Protein AF-A0A9D1KAU8-F1 (afdb_monomer_lite)

Organism: NCBI:txid2840887

Foldseek 3Di:
DALVVVLVVQLVVCVVPVDRPDALQLSLLSVLLSPLVVADPPDLDLVVSCVVCVVVSLVSSVVSCVSSVHDDDPDPVSCCVRHVNSSVLSSCCVPVVVVDGSVRSSCVVPNPVVPPPPPDDDD

Sequence (123 aa):
MSLSELYSEKVNQYRKTGKLQVEPSQALTMLLLDKKDDFFPTDVNIEHFYHDYKEEINADALKVEEDFDLESLKDFDKFWKTYGRAIEVLFDGITQMSLMSGEDVYQYCYGDNNKVKKIGGIK

Secondary structure (DSSP, 8-state):
--HHHHHHHHHHHHHHHS---S-HHHHHHHHHHHTGGG---SSS-HHHHHHHTHHHHHHHHHHHHHHTTPPP--SHHHHHHHHHHHHHHHHHHHHTSTTS-HHHHHHHHHSGGGS--------

Structure (mmCIF, N/CA/C/O backbone):
data_AF-A0A9D1KAU8-F1
#
_entry.id   AF-A0A9D1KAU8-F1
#
loop_
_atom_site.group_PDB
_atom_site.id
_atom_site.type_symbol
_atom_site.label_atom_id
_atom_site.label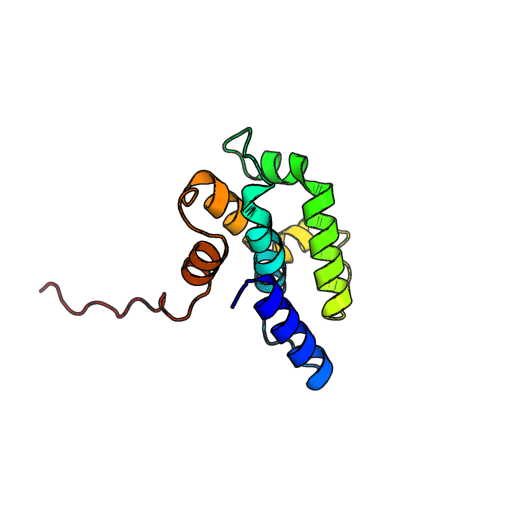_alt_id
_atom_site.label_comp_id
_atom_site.label_asym_id
_atom_site.label_entity_id
_atom_site.label_seq_id
_atom_site.pdbx_PDB_ins_code
_atom_site.Cartn_x
_atom_site.Cartn_y
_atom_site.Cartn_z
_atom_site.occupancy
_atom_site.B_iso_or_equiv
_atom_site.auth_seq_id
_atom_site.auth_comp_id
_atom_site.auth_asym_id
_atom_site.auth_atom_id
_atom_site.pdbx_PDB_model_num
ATOM 1 N N . MET A 1 1 ? -1.157 -17.896 0.750 1.00 86.75 1 MET A N 1
ATOM 2 C CA . MET A 1 1 ? -2.119 -16.795 0.904 1.00 86.75 1 MET A CA 1
ATOM 3 C C . MET A 1 1 ? -1.530 -15.640 0.136 1.00 86.75 1 MET A C 1
ATOM 5 O O . MET A 1 1 ? -0.353 -15.367 0.345 1.00 86.75 1 MET A O 1
ATOM 9 N N . SER A 1 2 ? -2.298 -15.070 -0.779 1.00 95.50 2 SER A N 1
ATOM 10 C CA . SER A 1 2 ? -1.900 -13.875 -1.527 1.00 95.50 2 SER A CA 1
ATOM 11 C C . SER A 1 2 ? -1.870 -12.644 -0.623 1.00 95.50 2 SER A C 1
ATOM 13 O O . SER A 1 2 ? -2.415 -12.652 0.490 1.00 95.50 2 SER A O 1
ATOM 15 N N . LEU A 1 3 ? -1.246 -11.567 -1.094 1.00 97.25 3 LEU A N 1
ATOM 16 C CA . LEU A 1 3 ? -1.243 -10.303 -0.363 1.00 97.25 3 LEU A CA 1
ATOM 17 C C . LEU A 1 3 ? -2.631 -9.659 -0.308 1.00 97.25 3 LEU A C 1
ATOM 19 O O . LEU A 1 3 ? -3.011 -9.152 0.748 1.00 97.25 3 LEU A O 1
ATOM 23 N N . SER A 1 4 ? -3.426 -9.753 -1.373 1.00 96.06 4 SER A N 1
ATOM 24 C CA . SER A 1 4 ? -4.829 -9.313 -1.366 1.00 96.06 4 SER A CA 1
ATOM 25 C C . SER A 1 4 ? -5.704 -10.075 -0.355 1.00 96.06 4 SER A C 1
ATOM 27 O O . SER A 1 4 ? -6.525 -9.466 0.344 1.00 96.06 4 SER A O 1
ATOM 29 N N . GLU A 1 5 ? -5.508 -11.390 -0.202 1.00 97.62 5 GLU A N 1
ATOM 30 C CA . GLU A 1 5 ? -6.169 -12.188 0.844 1.00 97.62 5 GLU A CA 1
ATOM 31 C C . GLU A 1 5 ? -5.729 -11.755 2.248 1.00 97.62 5 GLU A C 1
ATOM 33 O O . GLU A 1 5 ? -6.577 -11.572 3.127 1.00 97.62 5 GLU A O 1
ATOM 38 N N . LEU A 1 6 ? -4.425 -11.544 2.456 1.00 96.88 6 LEU A N 1
ATOM 39 C CA . LEU A 1 6 ? -3.881 -11.099 3.739 1.00 96.88 6 LEU A CA 1
ATOM 40 C C . LEU A 1 6 ? -4.409 -9.710 4.120 1.00 96.88 6 LEU A C 1
ATOM 42 O O . LEU A 1 6 ? -4.837 -9.504 5.256 1.00 96.88 6 LEU A O 1
ATOM 46 N N . TYR A 1 7 ? -4.439 -8.773 3.172 1.00 98.06 7 TYR A N 1
ATOM 47 C CA . TYR A 1 7 ? -5.014 -7.444 3.364 1.00 98.06 7 TYR A CA 1
ATOM 48 C C . TYR A 1 7 ? -6.482 -7.537 3.785 1.00 98.06 7 TYR A C 1
ATOM 50 O O . TYR A 1 7 ? -6.888 -6.976 4.806 1.00 98.06 7 TYR A O 1
ATOM 58 N N . SER A 1 8 ? -7.269 -8.326 3.048 1.00 97.94 8 SER A N 1
ATOM 59 C CA . SER A 1 8 ? -8.684 -8.561 3.347 1.00 97.94 8 SER A CA 1
ATOM 60 C C . SER A 1 8 ? -8.880 -9.167 4.739 1.00 97.94 8 SER A C 1
ATOM 62 O O . SER A 1 8 ? -9.817 -8.807 5.457 1.00 97.94 8 SER A O 1
ATOM 64 N N . GLU A 1 9 ? -7.989 -10.064 5.167 1.00 97.56 9 GLU A N 1
ATOM 65 C CA . GLU A 1 9 ? -7.989 -10.603 6.525 1.00 97.56 9 GLU A CA 1
ATOM 66 C C . GLU A 1 9 ? -7.764 -9.501 7.570 1.00 97.56 9 GLU A C 1
ATOM 68 O O . GLU A 1 9 ? -8.521 -9.423 8.542 1.00 97.56 9 GLU A O 1
ATOM 73 N N . LYS A 1 10 ? -6.782 -8.613 7.367 1.00 97.38 10 LYS A N 1
ATOM 74 C CA . LYS A 1 10 ? -6.490 -7.502 8.291 1.00 97.38 10 LYS A CA 1
ATOM 75 C C . LYS A 1 10 ? -7.642 -6.512 8.401 1.00 97.38 10 LYS A C 1
ATOM 77 O O . LYS A 1 10 ? -8.014 -6.154 9.520 1.00 97.38 10 LYS A O 1
ATOM 82 N N . VAL A 1 11 ? -8.263 -6.143 7.284 1.00 97.88 11 VAL A N 1
ATOM 83 C CA . VAL A 1 11 ? -9.464 -5.291 7.279 1.00 97.88 11 VAL A CA 1
ATOM 84 C C . VAL A 1 11 ? -10.601 -5.963 8.052 1.00 97.88 11 VAL A C 1
ATOM 86 O O . VAL A 1 11 ? -11.236 -5.348 8.908 1.00 97.88 11 VAL A O 1
ATOM 89 N N . ASN A 1 12 ? -10.835 -7.259 7.832 1.00 97.56 12 ASN A N 1
ATOM 90 C CA . ASN A 1 12 ? -11.864 -8.005 8.560 1.00 97.56 12 ASN A CA 1
ATOM 91 C C . ASN A 1 12 ? -11.578 -8.100 10.067 1.00 97.56 12 ASN A C 1
ATOM 93 O O . ASN A 1 12 ? -12.508 -8.029 10.874 1.00 97.56 12 ASN A O 1
ATOM 97 N N . GLN A 1 13 ? -10.315 -8.258 10.469 1.00 97.06 13 GLN A N 1
ATOM 98 C CA . GLN A 1 13 ? -9.909 -8.231 11.877 1.00 97.06 13 GLN A CA 1
ATOM 99 C C . GLN A 1 13 ? -10.149 -6.852 12.501 1.00 97.06 13 GLN A C 1
ATOM 101 O O . GLN A 1 13 ? -10.699 -6.775 13.604 1.00 97.06 13 GLN A O 1
ATOM 106 N N . TYR A 1 14 ? -9.809 -5.774 11.791 1.00 97.69 14 TYR A N 1
ATOM 107 C CA . TYR A 1 14 ? -10.085 -4.408 12.227 1.00 97.69 14 TYR A CA 1
ATOM 108 C C . TYR A 1 14 ? -11.587 -4.176 12.413 1.00 97.69 14 TYR A C 1
ATOM 110 O O . TYR A 1 14 ? -12.018 -3.866 13.519 1.00 97.69 14 TYR A O 1
ATOM 118 N N . ARG A 1 15 ? -12.411 -4.464 11.398 1.00 96.56 15 ARG A N 1
ATOM 119 C CA . ARG A 1 15 ? -13.878 -4.302 11.456 1.00 96.56 15 ARG A CA 1
ATOM 120 C C . ARG A 1 15 ? -14.534 -5.082 12.601 1.00 96.56 15 ARG A C 1
ATOM 122 O O . ARG A 1 15 ? -15.540 -4.644 13.147 1.00 96.56 15 ARG A O 1
ATOM 129 N N . LYS A 1 16 ? -13.973 -6.236 12.982 1.00 97.06 16 LYS A N 1
ATOM 130 C CA . LYS A 1 16 ? -14.466 -7.049 14.108 1.00 97.06 16 LYS A CA 1
ATOM 131 C C . LYS A 1 16 ? -14.041 -6.525 15.477 1.00 97.06 16 LYS A C 1
ATOM 133 O O . LYS A 1 16 ? -14.764 -6.729 16.447 1.00 97.06 16 LYS A O 1
ATOM 138 N N . THR A 1 17 ? -12.849 -5.942 15.584 1.00 96.44 17 THR A N 1
ATOM 139 C CA . THR A 1 17 ? -12.216 -5.653 16.884 1.00 96.44 17 THR A CA 1
ATOM 140 C C . THR A 1 17 ? -12.084 -4.167 17.199 1.00 96.44 17 THR A C 1
ATOM 142 O O . THR A 1 17 ? -11.843 -3.824 18.354 1.00 96.44 17 THR A O 1
ATOM 145 N N . GLY A 1 18 ? -12.198 -3.299 16.192 1.00 93.69 18 GLY A N 1
ATOM 146 C CA . GLY A 1 18 ? -11.867 -1.875 16.262 1.00 93.69 18 GLY A CA 1
ATOM 147 C C . GLY A 1 18 ? -10.386 -1.597 16.532 1.00 93.69 18 GLY A C 1
ATOM 148 O O . GLY A 1 18 ? -10.029 -0.473 16.869 1.00 93.69 18 GLY A O 1
ATOM 149 N N . LYS A 1 19 ? -9.515 -2.614 16.464 1.00 93.69 19 LYS A N 1
ATOM 150 C CA . LYS A 1 19 ? -8.092 -2.493 16.794 1.00 93.69 19 LYS A CA 1
ATOM 151 C C . LYS A 1 19 ? -7.246 -2.669 15.550 1.00 93.69 19 LYS A C 1
ATOM 153 O O . LYS A 1 19 ? -7.321 -3.703 14.886 1.00 93.69 19 LYS A O 1
ATOM 158 N N . LEU A 1 20 ? -6.412 -1.674 15.277 1.00 91.06 20 LEU A N 1
ATOM 159 C CA . LEU A 1 20 ? -5.432 -1.732 14.208 1.00 91.06 20 LEU A CA 1
ATOM 160 C C . LEU A 1 20 ? -4.322 -2.724 14.602 1.00 91.06 20 LEU A C 1
ATOM 162 O O . LEU A 1 20 ? -3.613 -2.511 15.583 1.00 91.06 20 LEU A O 1
ATOM 166 N N . GLN A 1 21 ? -4.230 -3.847 13.885 1.00 92.00 21 GLN A N 1
ATOM 167 C CA . GLN A 1 21 ? -3.231 -4.909 14.122 1.00 92.00 21 GLN A CA 1
ATOM 168 C C . GLN A 1 21 ? -2.120 -4.942 13.062 1.00 92.00 21 GLN A C 1
ATOM 170 O O . GLN A 1 21 ? -1.324 -5.880 13.021 1.00 92.00 21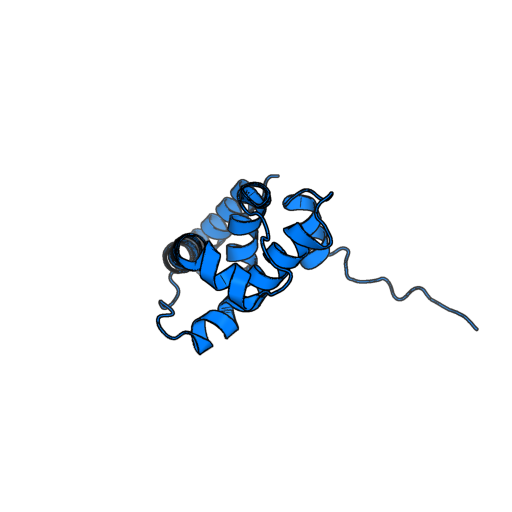 GLN A O 1
ATOM 175 N N . VAL A 1 22 ? -2.107 -3.961 12.166 1.00 94.06 22 VAL A N 1
ATOM 176 C CA . VAL A 1 22 ? -1.142 -3.818 11.078 1.00 94.06 22 VAL A CA 1
ATOM 177 C C . VAL A 1 22 ? -0.865 -2.332 10.900 1.00 94.06 22 VAL A C 1
ATOM 179 O O . VAL A 1 22 ? -1.791 -1.529 10.965 1.00 94.06 22 VAL A O 1
ATOM 182 N N . GLU A 1 23 ? 0.393 -1.956 10.700 1.00 95.75 23 GLU A N 1
ATOM 183 C CA . GLU A 1 23 ? 0.720 -0.552 10.442 1.00 95.75 23 GLU A CA 1
ATOM 184 C C . GLU A 1 23 ? 0.134 -0.107 9.088 1.00 95.75 23 GLU A C 1
ATOM 186 O O . GLU A 1 23 ? 0.129 -0.907 8.145 1.00 95.75 23 GLU A O 1
ATOM 191 N N . PRO A 1 24 ? -0.307 1.156 8.925 1.00 96.88 24 PRO A N 1
ATOM 192 C CA . PRO A 1 24 ? -0.857 1.632 7.653 1.00 96.88 24 PRO A CA 1
ATOM 193 C C . PRO A 1 24 ? 0.100 1.432 6.469 1.00 96.88 24 PRO A C 1
ATOM 195 O O . PRO A 1 24 ? -0.325 1.003 5.399 1.00 96.88 24 PRO A O 1
ATOM 198 N N . SER A 1 25 ? 1.407 1.648 6.673 1.00 97.50 25 SER A N 1
ATOM 199 C CA . SER A 1 25 ? 2.423 1.352 5.653 1.00 97.50 25 SER A CA 1
ATOM 200 C C . SER A 1 25 ? 2.429 -0.117 5.246 1.00 97.50 25 SER A C 1
ATOM 202 O O . SER A 1 25 ? 2.462 -0.405 4.061 1.00 97.50 25 SER A O 1
ATOM 204 N N . GLN A 1 26 ? 2.345 -1.055 6.193 1.00 98.00 26 GLN A N 1
ATOM 205 C CA . GLN A 1 26 ? 2.304 -2.486 5.881 1.00 98.00 26 GLN A CA 1
ATOM 206 C C . GLN A 1 26 ? 1.049 -2.858 5.091 1.00 98.00 26 GLN A C 1
ATOM 208 O O . GLN A 1 26 ? 1.137 -3.641 4.148 1.00 98.00 26 GLN A O 1
ATOM 213 N N . ALA A 1 27 ? -0.102 -2.284 5.450 1.00 98.06 27 ALA A N 1
ATOM 214 C CA . ALA A 1 27 ? -1.349 -2.491 4.723 1.00 98.06 27 ALA A CA 1
ATOM 215 C C . ALA A 1 27 ? -1.250 -1.971 3.278 1.00 98.06 27 ALA A C 1
ATOM 217 O O . ALA A 1 27 ? -1.634 -2.681 2.351 1.00 98.06 27 ALA A O 1
ATOM 218 N N . LEU A 1 28 ? -0.666 -0.786 3.073 1.00 98.44 28 LEU A N 1
ATOM 219 C CA . LEU A 1 28 ? -0.399 -0.264 1.733 1.00 98.44 28 LEU A CA 1
ATOM 220 C C . LEU A 1 28 ? 0.591 -1.152 0.964 1.00 98.44 28 LEU A C 1
ATOM 222 O O . LEU A 1 28 ? 0.364 -1.442 -0.207 1.00 98.44 28 LEU A O 1
ATOM 226 N N . THR A 1 29 ? 1.647 -1.651 1.613 1.00 98.56 29 THR A N 1
ATOM 227 C CA . THR A 1 29 ? 2.617 -2.539 0.959 1.00 98.56 29 THR A CA 1
ATOM 228 C C . THR A 1 29 ? 1.971 -3.821 0.437 1.00 98.56 29 THR A C 1
ATOM 230 O O . THR A 1 29 ? 2.356 -4.288 -0.630 1.00 98.56 29 THR A O 1
ATOM 233 N N . MET A 1 30 ? 0.985 -4.385 1.148 1.00 98.50 30 MET A N 1
ATOM 234 C CA . MET A 1 30 ? 0.241 -5.552 0.656 1.00 98.50 30 MET A CA 1
ATOM 235 C C . MET A 1 30 ? -0.449 -5.247 -0.676 1.00 98.50 30 MET A C 1
ATOM 237 O O . MET A 1 30 ? -0.323 -6.037 -1.602 1.00 98.50 30 MET A O 1
ATOM 241 N N . LEU A 1 31 ? -1.137 -4.104 -0.785 1.00 98.25 31 LEU A N 1
ATOM 242 C CA . LEU A 1 31 ? -1.827 -3.708 -2.018 1.00 98.25 31 LEU A CA 1
ATOM 243 C C . LEU A 1 31 ? -0.842 -3.466 -3.162 1.00 98.25 31 LEU A C 1
ATOM 245 O O . LEU A 1 31 ? -1.040 -3.962 -4.265 1.00 98.25 31 LEU A O 1
ATOM 249 N N . LEU A 1 32 ? 0.238 -2.735 -2.887 1.00 98.00 32 LEU A N 1
ATOM 250 C CA . LEU A 1 32 ? 1.223 -2.358 -3.895 1.00 98.00 32 LEU A CA 1
ATOM 251 C C . LEU A 1 32 ? 2.007 -3.558 -4.435 1.00 98.00 32 LEU A C 1
ATOM 253 O O . LEU A 1 32 ? 2.217 -3.659 -5.641 1.00 98.00 32 LEU A O 1
ATOM 257 N N . LEU A 1 33 ? 2.435 -4.475 -3.564 1.00 97.94 33 LEU A N 1
ATOM 258 C CA . LEU A 1 33 ? 3.203 -5.648 -3.983 1.00 97.94 33 LEU A CA 1
ATOM 259 C C . LEU A 1 33 ? 2.340 -6.724 -4.662 1.00 97.94 33 LEU A C 1
ATOM 261 O O . LEU A 1 33 ? 2.877 -7.470 -5.476 1.00 97.94 33 LEU A O 1
ATOM 265 N N . ASP A 1 34 ? 1.031 -6.793 -4.388 1.00 97.19 34 ASP A N 1
ATOM 266 C CA . ASP A 1 34 ? 0.098 -7.693 -5.101 1.00 97.19 34 ASP A CA 1
ATOM 267 C C . ASP A 1 34 ? 0.050 -7.367 -6.607 1.00 97.19 34 ASP A C 1
ATOM 269 O O . ASP A 1 34 ? -0.104 -8.255 -7.440 1.00 97.19 34 ASP A O 1
ATOM 273 N N . LYS A 1 35 ? 0.280 -6.093 -6.953 1.00 95.19 35 LYS A N 1
ATOM 274 C CA . LYS A 1 35 ? 0.376 -5.579 -8.327 1.00 95.19 35 LYS A CA 1
ATOM 275 C C . LYS A 1 35 ? 1.784 -5.096 -8.700 1.00 95.19 35 LYS A C 1
ATOM 277 O O . LYS A 1 35 ? 1.942 -4.238 -9.563 1.00 95.19 35 LYS A O 1
ATOM 282 N N . LYS A 1 36 ? 2.831 -5.635 -8.060 1.00 94.38 36 LYS A N 1
ATOM 283 C CA . LYS A 1 36 ? 4.234 -5.208 -8.261 1.00 94.38 36 LYS A CA 1
ATOM 284 C C . LYS A 1 36 ? 4.641 -5.168 -9.738 1.00 94.38 36 LYS A C 1
ATOM 286 O O . LYS A 1 36 ? 5.413 -4.304 -10.137 1.00 94.38 36 LYS A O 1
ATOM 291 N N . ASP A 1 37 ? 4.153 -6.121 -10.526 1.00 92.69 37 ASP A N 1
ATOM 292 C CA . ASP A 1 37 ? 4.530 -6.294 -11.933 1.00 92.69 37 ASP A CA 1
ATOM 293 C C . ASP A 1 37 ? 3.880 -5.265 -12.877 1.00 92.69 37 ASP A C 1
ATOM 295 O O . ASP A 1 37 ? 4.286 -5.167 -14.035 1.00 92.69 37 ASP A O 1
ATOM 299 N N . ASP A 1 38 ? 2.933 -4.458 -12.383 1.00 93.62 38 ASP A N 1
ATOM 300 C CA . ASP A 1 38 ? 2.354 -3.328 -13.121 1.00 93.62 38 ASP A CA 1
ATOM 301 C C . ASP A 1 38 ? 3.264 -2.085 -13.086 1.00 93.62 38 ASP A C 1
ATOM 303 O O . ASP A 1 38 ? 3.064 -1.126 -13.837 1.00 93.62 38 ASP A O 1
ATOM 307 N N . PHE A 1 39 ? 4.288 -2.098 -12.228 1.00 90.62 39 PHE A N 1
ATOM 308 C CA . PHE A 1 39 ? 5.237 -1.008 -12.063 1.00 90.62 39 PHE A CA 1
ATOM 309 C C . PHE A 1 39 ? 6.563 -1.315 -12.760 1.00 90.62 39 PHE A C 1
ATOM 311 O O . PHE A 1 39 ? 7.148 -2.388 -12.608 1.00 90.62 39 PHE A O 1
ATOM 318 N N . PHE A 1 40 ? 7.098 -0.320 -13.463 1.00 84.69 40 PHE A N 1
ATOM 319 C CA . PHE A 1 40 ? 8.373 -0.399 -14.162 1.00 84.69 40 PHE A CA 1
ATOM 320 C C . PHE A 1 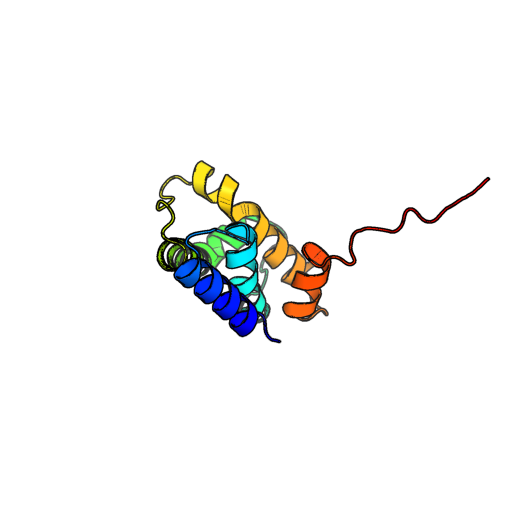40 ? 9.222 0.808 -13.762 1.00 84.69 40 PHE A C 1
ATOM 322 O O . PHE A 1 40 ? 8.834 1.942 -14.041 1.00 84.69 40 PHE A O 1
ATOM 329 N N . PRO A 1 41 ? 10.383 0.618 -13.114 1.00 72.69 41 PRO A N 1
ATOM 330 C CA . PRO A 1 41 ? 11.215 1.735 -12.729 1.00 72.69 41 PRO A CA 1
ATOM 331 C C . PRO A 1 41 ? 11.937 2.208 -13.988 1.00 72.69 41 PRO A C 1
ATOM 333 O O . PRO A 1 41 ? 12.804 1.523 -14.533 1.00 72.69 41 PRO A O 1
ATOM 336 N N . THR A 1 42 ? 11.536 3.374 -14.476 1.00 68.06 42 THR A N 1
ATOM 337 C CA . THR A 1 42 ? 12.208 4.091 -15.564 1.00 68.06 42 THR A CA 1
ATOM 338 C C . THR A 1 42 ? 13.554 4.653 -15.099 1.00 68.06 42 THR A C 1
ATOM 340 O O . THR A 1 42 ? 14.493 4.702 -15.890 1.00 68.06 42 THR A O 1
ATOM 343 N N . ASP A 1 43 ? 13.664 4.980 -13.805 1.00 67.31 43 ASP A N 1
ATOM 344 C CA . ASP A 1 43 ? 14.836 5.559 -13.147 1.00 67.31 43 ASP A CA 1
ATOM 345 C C . ASP A 1 43 ? 15.137 4.912 -11.781 1.00 67.31 43 ASP A C 1
ATOM 347 O O . ASP A 1 43 ? 14.272 4.345 -11.114 1.00 67.31 43 ASP A O 1
ATOM 351 N N . VAL A 1 44 ? 16.382 5.063 -11.310 1.00 73.75 44 VAL A N 1
ATOM 352 C CA . VAL A 1 44 ? 16.849 4.587 -9.987 1.00 73.75 44 VAL A CA 1
ATOM 353 C C . VAL A 1 44 ? 16.529 5.550 -8.828 1.00 73.75 44 VAL A C 1
ATOM 355 O O . VAL A 1 44 ? 17.128 5.449 -7.758 1.00 73.75 44 VAL A O 1
ATOM 358 N N . ASN A 1 45 ? 15.609 6.499 -9.019 1.00 89.12 45 ASN A N 1
ATOM 359 C CA . ASN A 1 45 ? 15.246 7.500 -8.015 1.00 89.12 45 ASN A CA 1
ATOM 360 C C . ASN A 1 45 ? 13.819 7.264 -7.492 1.00 89.12 45 ASN A C 1
ATOM 362 O O . ASN A 1 45 ? 12.855 7.320 -8.253 1.00 89.12 45 ASN A O 1
ATOM 366 N N . ILE A 1 46 ? 13.694 7.060 -6.178 1.00 90.88 46 ILE A N 1
ATOM 367 C CA . ILE A 1 46 ? 12.416 6.792 -5.506 1.00 90.88 46 ILE A CA 1
ATOM 368 C C . ILE A 1 46 ? 11.424 7.967 -5.565 1.00 90.88 46 ILE A C 1
ATOM 370 O O . ILE A 1 46 ? 10.219 7.744 -5.636 1.00 90.88 46 ILE A O 1
ATOM 374 N N . GLU A 1 47 ? 11.899 9.215 -5.560 1.00 89.69 47 GLU A N 1
ATOM 375 C CA . GLU A 1 47 ? 11.033 10.395 -5.659 1.00 89.69 47 GLU A CA 1
ATOM 376 C C . GLU A 1 47 ? 10.413 10.501 -7.054 1.00 89.69 47 GLU A C 1
ATOM 378 O O . GLU A 1 47 ? 9.215 10.757 -7.174 1.00 89.69 47 GLU A O 1
ATOM 383 N N . HIS A 1 48 ? 11.204 10.251 -8.104 1.00 90.44 48 HIS A N 1
ATOM 384 C CA . HIS A 1 48 ? 10.688 10.187 -9.475 1.00 90.44 48 HIS A CA 1
ATOM 385 C C . HIS A 1 48 ? 9.722 9.016 -9.643 1.00 90.44 48 HIS A C 1
ATOM 387 O O . HIS A 1 48 ? 8.625 9.211 -10.153 1.00 90.44 48 HIS A O 1
ATOM 393 N N . PHE A 1 49 ? 10.076 7.838 -9.123 1.00 92.25 49 PHE A N 1
ATOM 394 C CA . PHE A 1 49 ? 9.189 6.678 -9.116 1.00 92.25 49 PHE A CA 1
ATOM 395 C C . PHE A 1 49 ? 7.835 6.992 -8.463 1.00 92.25 49 PHE A C 1
ATOM 397 O O . PHE A 1 49 ? 6.786 6.710 -9.039 1.00 92.25 49 PHE A O 1
ATOM 404 N N . TYR A 1 50 ? 7.838 7.619 -7.282 1.00 92.44 50 TYR A N 1
ATOM 405 C CA . TYR A 1 50 ? 6.595 8.022 -6.631 1.00 92.44 50 TYR A CA 1
ATOM 406 C C . TYR A 1 50 ? 5.817 9.041 -7.466 1.00 92.44 50 TYR A C 1
ATOM 408 O O . TYR A 1 50 ? 4.595 8.967 -7.514 1.00 92.44 50 TYR A O 1
ATOM 416 N N . HIS A 1 51 ? 6.493 9.993 -8.110 1.00 92.00 51 HIS A N 1
ATOM 417 C CA . HIS A 1 51 ? 5.828 10.984 -8.949 1.00 92.00 51 HIS A CA 1
ATOM 418 C C . HIS A 1 51 ? 5.161 10.349 -10.179 1.00 92.00 51 HIS A C 1
ATOM 420 O O . HIS A 1 51 ? 4.033 10.721 -10.503 1.00 92.00 51 HIS A O 1
ATOM 426 N N . ASP A 1 52 ? 5.822 9.386 -10.821 1.00 92.44 52 ASP A N 1
ATOM 427 C CA . ASP A 1 52 ? 5.311 8.677 -11.999 1.00 92.44 52 ASP A CA 1
ATOM 428 C C . ASP A 1 52 ? 4.070 7.834 -11.673 1.00 92.44 52 ASP A C 1
ATOM 430 O O . ASP A 1 52 ? 3.135 7.798 -12.467 1.00 92.44 52 ASP A O 1
ATOM 434 N N . TYR A 1 53 ? 4.028 7.224 -10.484 1.00 93.69 53 TYR A N 1
ATOM 435 C CA . TYR A 1 53 ? 2.940 6.344 -10.027 1.00 93.69 53 TYR A CA 1
ATOM 436 C C . TYR A 1 53 ? 2.074 6.954 -8.920 1.00 93.69 53 TYR A C 1
ATOM 438 O O . TYR A 1 53 ? 1.455 6.258 -8.105 1.00 93.69 53 TYR A O 1
ATOM 446 N N . LYS A 1 54 ? 2.072 8.285 -8.834 1.00 94.06 54 LYS A N 1
ATOM 447 C CA . LYS A 1 54 ? 1.463 9.018 -7.724 1.00 94.06 54 LYS A CA 1
ATOM 448 C C . LYS A 1 54 ? -0.030 8.743 -7.605 1.00 94.06 54 LYS A C 1
ATOM 450 O O . LYS A 1 54 ? -0.550 8.675 -6.493 1.00 94.06 54 LYS A O 1
ATOM 455 N N . GLU A 1 55 ? -0.731 8.662 -8.729 1.00 94.94 55 GLU A N 1
ATOM 456 C CA . GLU A 1 55 ? -2.183 8.495 -8.742 1.00 94.94 55 GLU A CA 1
ATOM 457 C C . GLU A 1 55 ? -2.574 7.104 -8.237 1.00 94.94 55 GLU A C 1
ATOM 459 O O . GLU A 1 55 ? -3.426 6.988 -7.357 1.00 94.94 55 GLU A O 1
ATOM 464 N N . GLU A 1 56 ? -1.887 6.063 -8.702 1.00 95.75 56 GLU A N 1
ATOM 465 C CA . GLU A 1 56 ? -2.105 4.675 -8.307 1.00 95.75 56 GLU A CA 1
ATOM 466 C C . GLU A 1 56 ? -1.751 4.438 -6.838 1.00 95.75 56 GLU A C 1
ATOM 468 O O . GLU A 1 56 ? -2.514 3.792 -6.116 1.00 95.75 56 GLU A O 1
ATOM 473 N N . ILE A 1 57 ? -0.620 4.982 -6.377 1.00 96.06 57 ILE A N 1
ATOM 474 C CA . ILE A 1 57 ? -0.186 4.860 -4.980 1.00 96.06 57 ILE A CA 1
ATOM 475 C C . ILE A 1 57 ? -1.156 5.601 -4.054 1.00 96.06 57 ILE A C 1
ATOM 477 O O . ILE A 1 57 ? -1.541 5.067 -3.014 1.00 96.06 57 ILE A O 1
ATOM 481 N N . ASN A 1 58 ? -1.595 6.808 -4.426 1.00 96.12 58 ASN A N 1
ATOM 482 C CA . ASN A 1 58 ? -2.542 7.571 -3.611 1.00 96.12 58 ASN A CA 1
ATOM 483 C C . ASN A 1 58 ? -3.938 6.948 -3.591 1.00 96.12 58 ASN A C 1
ATOM 485 O O . ASN A 1 58 ? -4.612 7.037 -2.567 1.00 96.12 58 ASN A O 1
ATOM 489 N N . ALA A 1 59 ? -4.374 6.306 -4.677 1.00 96.62 59 ALA A N 1
ATOM 490 C CA . ALA A 1 59 ? -5.639 5.579 -4.703 1.00 96.62 59 ALA A CA 1
ATOM 491 C C . ALA A 1 59 ? -5.633 4.399 -3.716 1.00 96.62 59 ALA A C 1
ATOM 493 O O . ALA A 1 59 ? -6.581 4.235 -2.946 1.00 96.62 59 ALA A O 1
ATOM 494 N N . ASP A 1 60 ? -4.550 3.620 -3.671 1.00 98.00 60 ASP A N 1
ATOM 495 C CA . ASP A 1 60 ? -4.418 2.530 -2.698 1.00 98.00 60 ASP A CA 1
ATOM 496 C C . ASP A 1 60 ? -4.247 3.042 -1.265 1.00 98.00 60 ASP A C 1
ATOM 498 O O . ASP A 1 60 ? -4.784 2.452 -0.328 1.00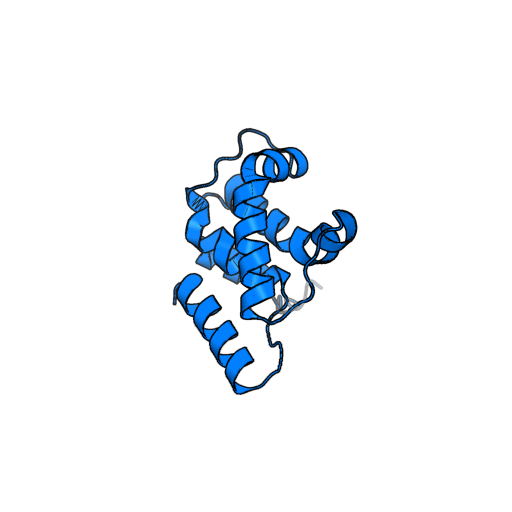 98.00 60 ASP A O 1
ATOM 502 N N . ALA A 1 61 ? -3.528 4.149 -1.072 1.00 97.56 61 ALA A N 1
ATOM 503 C CA . ALA A 1 61 ? -3.400 4.773 0.240 1.00 97.56 61 ALA A CA 1
ATOM 504 C C . ALA A 1 61 ? -4.757 5.272 0.753 1.00 97.56 61 ALA A C 1
ATOM 506 O O . ALA A 1 61 ? -5.106 5.002 1.899 1.00 97.56 61 ALA A O 1
ATOM 507 N N . LEU A 1 62 ? -5.563 5.912 -0.101 1.00 97.00 62 LEU A N 1
ATOM 508 C CA . LEU A 1 62 ? -6.931 6.312 0.236 1.00 97.00 62 LEU A CA 1
ATOM 509 C C . LEU A 1 62 ? -7.788 5.094 0.593 1.00 97.00 62 LEU A C 1
ATOM 511 O O . LEU A 1 62 ? -8.520 5.123 1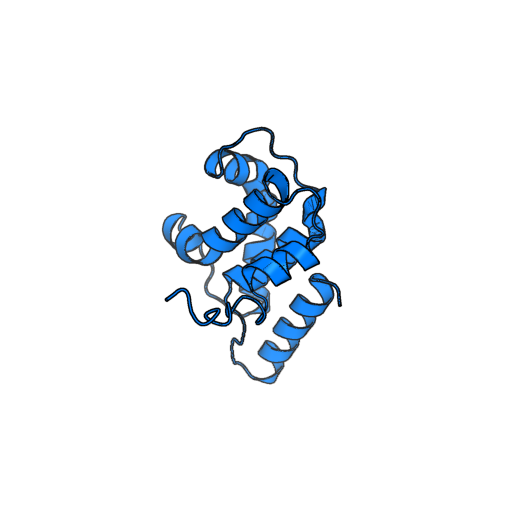.577 1.00 97.00 62 LEU A O 1
ATOM 515 N N . LYS A 1 63 ? -7.649 3.991 -0.147 1.00 97.69 63 LYS A N 1
ATOM 516 C CA . LYS A 1 63 ? -8.324 2.735 0.188 1.00 97.69 63 LYS A CA 1
ATOM 517 C C . LYS A 1 63 ? -7.941 2.230 1.584 1.00 97.69 63 LYS A C 1
ATOM 519 O O . LYS A 1 63 ? -8.816 1.792 2.324 1.00 97.69 63 LYS A O 1
ATOM 524 N N . VAL A 1 64 ? -6.661 2.294 1.961 1.00 98.00 64 VAL A N 1
ATOM 525 C CA . VAL A 1 64 ? -6.194 1.954 3.319 1.00 98.00 64 VAL A CA 1
ATOM 526 C C . VAL A 1 64 ? -6.810 2.891 4.356 1.00 98.00 64 VAL A C 1
ATOM 528 O O . VAL A 1 64 ? -7.270 2.421 5.394 1.00 98.00 64 VAL A O 1
ATOM 531 N N . GLU A 1 65 ? -6.856 4.192 4.078 1.00 97.31 65 GLU A N 1
ATOM 532 C CA . GLU A 1 65 ? -7.495 5.167 4.965 1.00 97.31 65 GLU A CA 1
ATOM 533 C C . GLU A 1 65 ? -8.976 4.831 5.189 1.00 97.31 65 GLU A C 1
ATOM 535 O O . GLU A 1 65 ? -9.422 4.768 6.331 1.00 97.31 65 GLU A O 1
ATOM 540 N N . GLU A 1 66 ? -9.721 4.531 4.126 1.00 97.12 66 GLU A N 1
ATOM 541 C CA . GLU A 1 66 ? -11.143 4.186 4.195 1.00 97.12 66 GLU A CA 1
ATOM 542 C C . GLU A 1 66 ? -11.397 2.838 4.889 1.00 97.12 66 GLU A C 1
ATOM 544 O O . GLU A 1 66 ? -12.275 2.732 5.748 1.00 97.12 66 GLU A O 1
ATOM 549 N N . ASP A 1 67 ? -10.631 1.795 4.555 1.00 97.94 67 ASP A N 1
ATOM 550 C CA . ASP A 1 67 ? -10.844 0.447 5.093 1.00 97.94 67 ASP A CA 1
ATOM 551 C C . ASP A 1 67 ? -10.490 0.333 6.587 1.00 97.94 67 ASP A C 1
ATOM 553 O O . ASP A 1 67 ? -11.063 -0.511 7.290 1.00 97.94 67 ASP A O 1
ATOM 557 N N . PHE A 1 68 ? -9.580 1.185 7.072 1.00 97.12 68 PHE A N 1
ATOM 558 C CA . PHE A 1 68 ? -9.144 1.238 8.469 1.00 97.12 68 PHE A CA 1
ATOM 559 C C . PHE A 1 68 ? -9.644 2.475 9.238 1.00 97.12 68 PHE A C 1
ATOM 561 O O . PHE A 1 68 ? -9.227 2.668 10.378 1.00 97.12 68 PHE A O 1
ATOM 568 N N . ASP A 1 69 ? -10.560 3.270 8.671 1.00 95.81 69 ASP A N 1
ATOM 569 C CA . ASP A 1 69 ? -11.116 4.498 9.277 1.00 95.81 69 ASP A CA 1
ATOM 570 C C . ASP A 1 69 ? -10.021 5.450 9.808 1.00 95.81 69 ASP A C 1
ATOM 572 O O . ASP A 1 69 ? -10.045 5.912 10.950 1.00 95.81 69 ASP A O 1
ATOM 576 N N . LEU A 1 70 ? -8.991 5.679 8.988 1.00 94.19 70 LEU A N 1
ATOM 577 C CA . LEU A 1 70 ? -7.866 6.558 9.304 1.00 94.19 70 LEU A CA 1
ATOM 578 C C . LEU A 1 70 ? -8.138 7.986 8.823 1.00 94.19 70 LEU A C 1
ATOM 580 O O . LEU A 1 70 ? -8.855 8.228 7.853 1.00 94.19 70 LEU A O 1
ATOM 584 N N . GLU A 1 71 ? -7.499 8.958 9.473 1.00 90.75 71 GLU A N 1
ATOM 585 C CA . GLU A 1 71 ? -7.525 10.337 8.991 1.00 90.75 71 GLU A CA 1
ATOM 586 C C . GLU A 1 71 ? -6.862 10.459 7.621 1.00 90.75 71 GLU A C 1
ATOM 588 O O . GLU A 1 71 ? -5.702 10.075 7.457 1.00 90.75 71 GLU A O 1
ATOM 593 N N . SER A 1 72 ? -7.553 11.111 6.684 1.00 85.25 72 SER A N 1
ATOM 594 C CA . SER A 1 72 ? -6.991 11.329 5.356 1.00 85.25 72 SER A CA 1
ATOM 595 C C . SER A 1 72 ? -5.771 12.251 5.369 1.00 85.25 72 SER A C 1
ATOM 597 O O . SER A 1 72 ? -5.791 13.350 5.945 1.00 85.25 72 SER A O 1
ATOM 599 N N . LEU A 1 73 ? -4.697 11.815 4.710 1.00 86.19 73 LEU A N 1
ATOM 600 C CA . LEU A 1 73 ? -3.406 12.493 4.702 1.00 86.19 73 LEU A CA 1
ATOM 601 C C . LEU A 1 73 ? -3.235 13.346 3.442 1.00 86.19 73 LEU A C 1
ATOM 603 O O . LEU A 1 73 ? -2.679 12.921 2.438 1.00 86.19 73 LEU A O 1
ATOM 607 N N . LYS A 1 74 ? -3.692 14.601 3.510 1.00 80.38 74 LYS A N 1
ATOM 608 C CA . LYS A 1 74 ? -3.565 15.571 2.399 1.00 80.38 74 LYS A CA 1
ATOM 609 C C . LYS A 1 74 ? -2.214 16.286 2.342 1.00 80.38 74 LYS A C 1
ATOM 611 O O . LYS A 1 74 ? -1.882 16.897 1.330 1.00 80.38 74 LYS A O 1
ATOM 616 N N . ASP A 1 75 ? -1.479 16.262 3.448 1.00 91.12 75 ASP A N 1
ATOM 617 C CA . ASP A 1 75 ? -0.156 16.865 3.566 1.00 91.12 75 ASP A CA 1
ATOM 618 C C . ASP A 1 75 ? 0.918 15.866 3.131 1.00 91.12 75 ASP A C 1
ATOM 620 O O . ASP A 1 75 ? 0.925 14.725 3.596 1.00 91.12 75 ASP A O 1
ATOM 624 N N . PHE A 1 76 ? 1.822 16.301 2.252 1.00 87.75 76 PHE A N 1
ATOM 625 C CA . PHE A 1 76 ? 2.840 15.425 1.675 1.00 87.75 76 PHE A CA 1
ATOM 626 C C . PHE A 1 76 ? 3.801 14.869 2.735 1.00 87.75 76 PHE A C 1
ATOM 628 O O . PHE A 1 76 ? 4.109 13.679 2.708 1.00 87.75 76 PHE A O 1
ATOM 635 N N . ASP A 1 77 ? 4.211 15.679 3.715 1.00 92.38 77 ASP A N 1
ATOM 636 C CA . ASP A 1 77 ? 5.120 15.226 4.770 1.00 92.38 77 ASP A CA 1
ATOM 637 C C . ASP A 1 77 ? 4.440 14.209 5.692 1.00 92.38 77 ASP A C 1
ATOM 639 O O . ASP A 1 77 ? 5.056 13.218 6.094 1.00 92.38 77 ASP A O 1
ATOM 643 N N . LYS A 1 78 ? 3.166 14.434 6.045 1.00 93.00 78 LYS A N 1
ATOM 644 C CA . LYS A 1 78 ? 2.369 13.486 6.841 1.00 93.00 78 LYS A CA 1
ATOM 645 C C . LYS A 1 78 ? 2.158 12.184 6.068 1.00 93.00 78 LYS A C 1
ATOM 647 O O . LYS A 1 78 ? 2.352 11.114 6.638 1.00 93.00 78 LYS A O 1
ATOM 652 N N . PHE A 1 79 ? 1.842 12.273 4.777 1.00 94.38 79 PHE A N 1
ATOM 653 C CA . PHE A 1 79 ? 1.722 11.117 3.894 1.00 94.38 79 PHE A CA 1
ATOM 654 C C . PHE A 1 79 ? 3.023 10.309 3.851 1.00 94.38 79 PHE A C 1
ATOM 656 O O . PHE A 1 79 ? 3.010 9.116 4.142 1.00 94.38 79 PHE A O 1
ATOM 663 N N . TRP A 1 80 ? 4.161 10.952 3.573 1.00 94.25 80 TRP A N 1
ATOM 664 C CA . TRP A 1 80 ? 5.449 10.262 3.472 1.00 94.25 80 TRP A CA 1
ATOM 665 C C . TRP A 1 80 ? 5.874 9.630 4.801 1.00 94.25 80 TRP A C 1
ATOM 667 O O . TRP A 1 80 ? 6.371 8.507 4.824 1.00 94.25 80 TRP A O 1
ATOM 677 N N . LYS A 1 81 ? 5.615 10.292 5.935 1.00 95.06 81 LYS A N 1
ATOM 678 C CA . LYS A 1 81 ? 5.862 9.713 7.268 1.00 95.06 81 LYS A CA 1
ATOM 679 C C . LYS A 1 81 ? 5.044 8.449 7.529 1.00 95.06 81 LYS A C 1
ATOM 681 O O . LYS A 1 81 ? 5.545 7.546 8.193 1.00 95.06 81 LYS A O 1
ATOM 686 N N . THR A 1 82 ? 3.811 8.384 7.032 1.00 95.81 82 THR A N 1
ATOM 687 C CA . THR A 1 82 ? 2.921 7.236 7.250 1.00 95.81 82 THR A CA 1
ATOM 688 C C . THR A 1 82 ? 3.140 6.119 6.234 1.00 95.81 82 THR A C 1
ATOM 690 O O . THR A 1 82 ? 3.152 4.951 6.616 1.00 95.81 82 THR A O 1
ATOM 693 N N . TYR A 1 83 ? 3.329 6.456 4.958 1.00 97.12 83 TYR A N 1
ATOM 694 C CA . TYR A 1 83 ? 3.305 5.515 3.835 1.00 97.12 83 TYR A CA 1
ATOM 695 C C . TYR A 1 83 ? 4.631 5.386 3.083 1.00 97.12 83 TYR A C 1
ATOM 697 O O . TYR A 1 83 ? 4.785 4.442 2.312 1.00 97.12 83 TYR A O 1
ATOM 705 N N . GLY A 1 84 ? 5.619 6.251 3.335 1.00 96.38 84 GLY A N 1
ATOM 706 C CA . GLY A 1 84 ? 6.907 6.250 2.628 1.00 96.38 84 GLY A CA 1
ATOM 707 C C . GLY A 1 84 ? 7.601 4.890 2.650 1.00 96.38 84 GLY A C 1
ATOM 708 O O . GLY A 1 84 ? 8.119 4.440 1.633 1.00 96.38 84 GLY A O 1
ATOM 709 N N . ARG A 1 85 ? 7.493 4.154 3.764 1.00 97.38 85 ARG A N 1
ATOM 710 C CA . ARG A 1 85 ? 8.054 2.800 3.859 1.00 97.38 85 ARG A CA 1
ATOM 711 C C . ARG A 1 85 ? 7.439 1.814 2.858 1.00 97.38 85 ARG A C 1
ATOM 713 O O . ARG A 1 85 ? 8.139 0.920 2.397 1.00 97.38 85 ARG A O 1
ATOM 720 N N . ALA A 1 86 ? 6.156 1.948 2.529 1.00 97.81 86 ALA A N 1
ATOM 721 C CA . ALA A 1 86 ? 5.513 1.093 1.533 1.00 97.81 86 ALA A CA 1
ATOM 722 C C . ALA A 1 86 ? 6.070 1.356 0.130 1.00 97.81 86 ALA A C 1
ATOM 724 O O . ALA A 1 86 ? 6.322 0.419 -0.624 1.00 97.81 86 ALA A O 1
ATOM 725 N N . ILE A 1 87 ? 6.320 2.631 -0.178 1.00 96.62 87 ILE A N 1
ATOM 726 C CA . ILE A 1 87 ? 6.897 3.079 -1.449 1.00 96.62 87 ILE A CA 1
ATOM 727 C C . ILE A 1 87 ? 8.334 2.573 -1.580 1.00 96.62 87 ILE A C 1
ATOM 729 O O . ILE A 1 87 ? 8.690 2.025 -2.617 1.00 96.62 87 ILE A O 1
ATOM 733 N N . GLU A 1 88 ? 9.136 2.681 -0.517 1.00 96.00 88 GLU A N 1
ATOM 734 C CA . GLU A 1 88 ? 10.491 2.117 -0.470 1.00 96.00 88 GLU A CA 1
ATOM 735 C C . GLU A 1 88 ? 10.490 0.612 -0.732 1.00 96.00 88 GLU A C 1
ATOM 737 O O . GLU A 1 88 ? 11.267 0.129 -1.547 1.00 96.00 88 GLU A O 1
ATOM 742 N N . VAL A 1 89 ? 9.603 -0.135 -0.068 1.00 96.94 89 VAL A N 1
ATOM 743 C CA . VAL A 1 89 ? 9.543 -1.592 -0.232 1.00 96.94 89 VAL A CA 1
ATOM 744 C C . VAL A 1 89 ? 9.076 -1.982 -1.632 1.00 96.94 89 VAL A C 1
ATOM 746 O O . VAL A 1 89 ? 9.631 -2.917 -2.205 1.00 96.94 89 VAL A O 1
ATOM 749 N N . LEU A 1 90 ? 8.098 -1.277 -2.206 1.00 96.56 90 LEU A N 1
ATOM 750 C CA . LEU A 1 90 ? 7.703 -1.482 -3.598 1.00 96.56 90 LEU A CA 1
ATOM 751 C C . LEU A 1 90 ? 8.888 -1.219 -4.537 1.00 96.56 90 LEU A C 1
ATOM 753 O O . LEU A 1 90 ? 9.209 -2.060 -5.374 1.00 96.56 90 LEU A O 1
ATOM 757 N N . PHE A 1 91 ? 9.568 -0.086 -4.363 1.00 95.44 91 PHE A N 1
ATOM 758 C CA . PHE A 1 91 ? 10.705 0.309 -5.186 1.00 95.44 91 PHE A CA 1
ATOM 759 C C . PHE A 1 91 ? 11.857 -0.704 -5.110 1.00 95.44 91 PHE A C 1
ATOM 761 O O . PHE A 1 91 ? 12.363 -1.144 -6.145 1.00 95.44 91 PHE A O 1
ATOM 768 N N . ASP A 1 92 ? 12.229 -1.148 -3.907 1.00 94.00 92 ASP A N 1
ATOM 769 C CA . ASP A 1 92 ? 13.213 -2.217 -3.697 1.00 94.00 92 ASP A CA 1
ATOM 770 C C . ASP A 1 92 ? 12.739 -3.539 -4.316 1.00 94.00 92 ASP A C 1
ATOM 772 O O . ASP A 1 92 ? 13.521 -4.244 -4.958 1.00 94.00 92 ASP A O 1
ATOM 776 N N . GLY A 1 93 ? 11.448 -3.850 -4.167 1.00 94.62 93 GLY A N 1
ATOM 777 C CA . GLY A 1 93 ? 10.777 -5.007 -4.752 1.00 94.62 93 GLY A CA 1
ATOM 778 C C . GLY A 1 93 ? 10.941 -5.080 -6.266 1.00 94.62 93 GLY A C 1
ATOM 779 O O . GLY A 1 93 ? 11.187 -6.148 -6.820 1.00 94.62 93 GLY A O 1
ATOM 780 N N . ILE A 1 94 ? 10.839 -3.942 -6.946 1.00 93.50 94 ILE A N 1
ATOM 781 C CA . ILE A 1 94 ? 10.938 -3.869 -8.404 1.00 93.50 94 ILE A CA 1
ATOM 782 C C . ILE A 1 94 ? 12.398 -3.764 -8.871 1.00 93.50 94 ILE A C 1
ATOM 784 O O . ILE A 1 94 ? 12.736 -4.278 -9.935 1.00 93.50 94 ILE A O 1
ATOM 788 N N . THR A 1 95 ? 13.282 -3.126 -8.099 1.00 92.12 95 THR A N 1
ATOM 789 C CA . THR A 1 95 ? 14.668 -2.857 -8.523 1.00 92.12 95 THR A CA 1
ATOM 790 C C . THR A 1 95 ? 15.666 -3.908 -8.034 1.00 92.12 95 THR A C 1
ATOM 792 O O . THR A 1 95 ? 16.347 -4.539 -8.841 1.00 92.12 95 THR A O 1
ATOM 795 N N . GLN A 1 96 ? 15.763 -4.115 -6.722 1.00 91.25 96 GLN A N 1
ATOM 796 C CA . GLN A 1 96 ? 16.771 -4.971 -6.084 1.00 91.25 96 GLN A CA 1
ATOM 797 C C . GLN A 1 96 ? 16.294 -6.414 -5.913 1.00 91.25 96 GLN A C 1
ATOM 799 O O . GLN A 1 96 ? 17.098 -7.345 -5.902 1.00 91.25 96 GLN A O 1
ATOM 804 N N . MET A 1 97 ? 14.983 -6.604 -5.780 1.00 92.94 97 MET A N 1
ATOM 805 C CA . MET A 1 97 ? 14.339 -7.894 -5.537 1.00 92.94 97 MET A CA 1
ATOM 806 C C . MET A 1 97 ? 13.434 -8.294 -6.706 1.00 92.94 97 MET A C 1
ATOM 808 O O . MET A 1 97 ? 12.462 -9.015 -6.522 1.00 92.94 97 MET A O 1
ATOM 812 N N . SER A 1 98 ? 13.769 -7.857 -7.922 1.00 91.94 98 SER A N 1
ATOM 813 C CA . SER A 1 98 ? 12.930 -8.011 -9.120 1.00 91.94 98 SER A CA 1
ATOM 814 C C . SER A 1 98 ? 12.553 -9.457 -9.458 1.00 91.94 98 SER A C 1
ATOM 816 O O . SER A 1 98 ? 11.519 -9.694 -10.078 1.00 91.94 98 SER A O 1
ATOM 818 N N . LEU A 1 99 ? 13.377 -10.426 -9.042 1.00 93.81 99 LEU A N 1
ATOM 819 C CA . LEU A 1 99 ? 13.140 -11.861 -9.230 1.00 93.81 99 LEU A CA 1
ATOM 820 C C . LEU A 1 99 ? 12.247 -12.488 -8.144 1.00 93.81 99 LEU A C 1
ATOM 822 O O . LEU A 1 99 ? 11.888 -13.659 -8.261 1.00 93.81 99 LEU A O 1
ATOM 826 N N . MET A 1 100 ? 11.937 -11.752 -7.075 1.00 95.38 100 MET A N 1
ATOM 827 C CA . MET A 1 100 ? 11.070 -12.198 -5.987 1.00 95.38 100 MET A CA 1
ATOM 828 C C . MET A 1 100 ? 9.612 -11.857 -6.299 1.00 95.38 100 MET A C 1
ATOM 830 O O . MET A 1 100 ? 9.311 -10.803 -6.864 1.00 95.38 100 MET A O 1
ATOM 834 N N . SER A 1 101 ? 8.700 -12.744 -5.894 1.00 96.31 101 SER A N 1
ATOM 835 C CA . SER A 1 101 ? 7.267 -12.440 -5.905 1.00 96.31 101 SER A CA 1
ATOM 8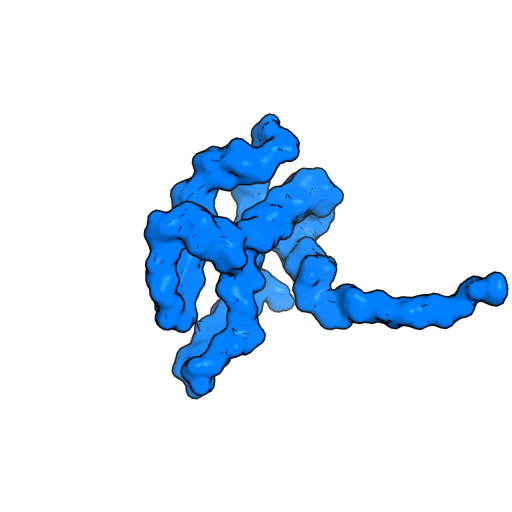36 C C . SER A 1 101 ? 6.940 -11.307 -4.926 1.00 96.31 101 SER A C 1
ATOM 838 O O . SER A 1 101 ? 7.705 -11.042 -3.992 1.00 96.31 101 SER A O 1
ATOM 840 N N . GLY A 1 102 ? 5.788 -10.654 -5.102 1.00 96.56 102 GLY A N 1
ATOM 841 C CA . GLY A 1 102 ? 5.303 -9.661 -4.142 1.00 96.56 102 GLY A CA 1
ATOM 842 C C . GLY A 1 102 ? 5.203 -10.237 -2.726 1.00 96.56 102 GLY A C 1
ATOM 843 O O . GLY A 1 102 ? 5.662 -9.618 -1.765 1.00 96.56 102 GLY A O 1
ATOM 844 N N . GLU A 1 103 ? 4.693 -11.462 -2.591 1.00 97.06 103 GLU A N 1
ATOM 845 C CA . GLU A 1 103 ? 4.626 -12.188 -1.323 1.00 97.06 103 GLU A CA 1
ATOM 846 C C . GLU A 1 103 ? 6.007 -12.395 -0.698 1.00 97.06 103 GLU A C 1
ATOM 848 O O . GLU A 1 103 ? 6.175 -12.155 0.499 1.00 97.06 103 GLU A O 1
ATOM 853 N N . ASP A 1 104 ? 7.000 -12.817 -1.482 1.00 96.31 104 ASP A N 1
ATOM 854 C CA . ASP A 1 104 ? 8.352 -13.059 -0.976 1.00 96.31 104 ASP A CA 1
ATOM 855 C C . ASP A 1 104 ? 9.019 -11.759 -0.513 1.00 96.31 104 ASP A C 1
ATOM 857 O O . ASP A 1 104 ? 9.670 -11.745 0.535 1.00 96.31 104 ASP A O 1
ATOM 861 N N . VAL A 1 105 ? 8.826 -10.652 -1.242 1.00 96.81 105 VAL A N 1
ATOM 862 C CA . VAL A 1 105 ? 9.301 -9.320 -0.826 1.00 96.81 105 VAL A CA 1
ATOM 863 C C . VAL A 1 105 ? 8.623 -8.905 0.480 1.00 96.81 105 VAL A C 1
ATOM 865 O O . VAL A 1 105 ? 9.295 -8.503 1.432 1.00 96.81 105 VAL A O 1
ATOM 868 N N . TYR A 1 106 ? 7.300 -9.068 0.579 1.00 96.75 106 TYR A N 1
ATOM 869 C CA . TYR A 1 106 ? 6.554 -8.752 1.795 1.00 96.75 106 TYR A CA 1
ATOM 870 C C . TYR A 1 106 ? 7.054 -9.569 2.997 1.00 96.75 106 TYR A C 1
ATOM 872 O O . TYR A 1 106 ? 7.299 -9.014 4.071 1.00 96.75 106 TYR A O 1
ATOM 880 N N . GLN A 1 107 ? 7.248 -10.882 2.830 1.00 95.06 107 GLN A N 1
ATOM 881 C CA . GLN A 1 107 ? 7.760 -11.759 3.887 1.00 95.06 107 GLN A CA 1
ATOM 882 C C . GLN A 1 107 ? 9.205 -11.434 4.262 1.00 95.06 107 GLN A C 1
ATOM 884 O O . GLN A 1 107 ? 9.554 -11.494 5.441 1.00 95.06 107 GLN A O 1
ATOM 889 N N . TYR A 1 108 ? 10.042 -11.048 3.301 1.00 94.31 108 TYR A N 1
ATOM 890 C CA . TYR A 1 108 ? 11.389 -10.570 3.586 1.00 94.31 108 TYR A CA 1
ATOM 891 C C . TYR A 1 108 ? 11.358 -9.294 4.441 1.00 94.31 108 TYR A C 1
ATOM 893 O O . TYR A 1 108 ? 12.072 -9.202 5.439 1.00 94.31 108 TYR A O 1
ATOM 901 N N . CYS A 1 109 ? 10.505 -8.321 4.117 1.00 93.88 109 CYS A N 1
ATOM 902 C CA . CYS A 1 109 ? 10.462 -7.042 4.829 1.00 93.88 109 CYS A CA 1
ATOM 903 C C . CYS A 1 109 ? 9.731 -7.088 6.180 1.00 93.88 109 CYS A C 1
ATOM 905 O O . CYS A 1 109 ? 10.128 -6.369 7.099 1.00 93.88 109 CYS A O 1
ATOM 907 N N . TYR A 1 110 ? 8.676 -7.895 6.309 1.00 92.94 110 TYR A N 1
ATOM 908 C CA . TYR A 1 110 ? 7.764 -7.860 7.462 1.00 92.94 110 TYR A CA 1
ATOM 909 C C . TYR A 1 110 ? 7.499 -9.219 8.111 1.00 92.94 110 TYR A C 1
ATOM 911 O O . TYR A 1 110 ? 6.821 -9.278 9.136 1.00 92.94 110 TYR A O 1
ATOM 919 N N . GLY A 1 111 ? 7.999 -10.313 7.538 1.00 84.94 111 GLY A N 1
ATOM 920 C CA . GLY A 1 111 ? 7.840 -11.641 8.114 1.00 84.94 111 GLY A CA 1
ATOM 921 C C . GLY A 1 111 ? 8.626 -11.804 9.418 1.00 84.94 111 GLY A C 1
ATOM 922 O O . GLY A 1 111 ? 9.737 -11.294 9.582 1.00 84.94 111 GLY A O 1
ATOM 923 N N . ASP A 1 112 ? 8.082 -12.604 10.337 1.00 69.06 112 ASP A N 1
ATOM 924 C CA . ASP A 1 112 ? 8.693 -12.913 11.641 1.00 69.06 112 ASP A CA 1
ATOM 925 C C . ASP A 1 112 ? 10.078 -13.591 11.541 1.00 69.06 112 ASP A C 1
ATOM 927 O O . ASP A 1 112 ? 10.833 -13.643 12.519 1.00 69.06 112 ASP A O 1
ATOM 931 N N . ASN A 1 113 ? 10.449 -14.082 10.353 1.00 50.09 113 ASN A N 1
ATOM 932 C CA . ASN A 1 113 ? 11.721 -14.755 10.089 1.00 50.09 113 ASN A CA 1
ATOM 933 C C . ASN A 1 113 ? 12.933 -13.810 10.051 1.00 50.09 113 ASN A C 1
ATOM 935 O O . ASN A 1 113 ? 14.063 -14.293 10.118 1.00 50.09 113 ASN A O 1
ATOM 939 N N . ASN A 1 114 ? 12.726 -12.486 10.018 1.00 44.53 114 ASN A N 1
ATOM 940 C CA . ASN A 1 114 ? 13.811 -11.502 10.100 1.00 44.53 114 ASN A CA 1
ATOM 941 C C . ASN A 1 114 ? 14.165 -11.069 11.533 1.00 44.53 114 ASN A C 1
ATOM 943 O O . ASN A 1 114 ? 15.032 -10.215 11.740 1.00 44.53 114 ASN A O 1
ATOM 947 N N . LYS A 1 115 ? 13.632 -11.759 12.556 1.00 43.16 115 LYS A N 1
ATOM 948 C CA . LYS A 1 115 ? 14.434 -11.995 13.763 1.00 43.16 115 LYS A CA 1
ATOM 949 C C . LYS A 1 115 ? 15.588 -12.897 13.356 1.00 43.16 115 LYS A C 1
ATOM 951 O O . LYS A 1 115 ? 15.540 -14.107 13.567 1.00 43.16 115 LYS A O 1
ATOM 956 N N . VAL A 1 116 ? 16.639 -12.298 12.797 1.00 43.78 116 VAL A N 1
ATOM 957 C CA . VAL A 1 116 ? 17.972 -12.887 12.774 1.00 43.78 116 VAL A CA 1
ATOM 958 C C . VAL A 1 116 ? 18.190 -13.449 14.174 1.00 43.78 116 VAL A C 1
ATOM 960 O O . VAL A 1 116 ? 18.384 -12.710 15.143 1.00 43.78 116 VAL A O 1
ATOM 963 N N . LYS A 1 117 ? 18.100 -14.779 14.301 1.00 39.19 117 LYS A N 1
ATOM 964 C CA . LYS A 1 117 ? 18.773 -15.499 15.372 1.00 39.19 117 LYS A CA 1
ATOM 965 C C . LYS A 1 117 ? 20.172 -14.916 15.346 1.00 39.19 117 LYS A C 1
ATOM 967 O O . LYS A 1 117 ? 20.869 -15.120 14.356 1.00 39.19 117 LYS A O 1
ATOM 972 N N . LYS A 1 118 ? 20.546 -14.145 16.376 1.00 38.28 118 LYS A N 1
ATOM 973 C CA . LYS A 1 118 ? 21.947 -13.838 16.662 1.00 38.28 118 LYS A CA 1
ATOM 974 C C . LYS A 1 118 ? 22.673 -15.167 16.521 1.00 38.28 118 LYS A C 1
ATOM 976 O O . LYS A 1 118 ? 22.509 -16.046 17.366 1.00 38.28 118 LYS A O 1
ATOM 981 N N . ILE A 1 119 ? 23.355 -15.349 15.396 1.00 43.12 119 ILE A N 1
ATOM 982 C CA . ILE A 1 119 ? 24.144 -16.538 15.147 1.00 43.12 119 ILE A CA 1
ATOM 983 C C . ILE A 1 119 ? 25.241 -16.415 16.188 1.00 43.12 119 ILE A C 1
ATOM 985 O O . ILE A 1 119 ? 26.006 -15.450 16.194 1.00 43.12 119 ILE A O 1
ATOM 989 N N . GLY A 1 120 ? 25.184 -17.301 17.175 1.00 39.94 120 GLY A N 1
ATOM 990 C CA . GLY A 1 120 ? 26.168 -17.337 18.230 1.00 39.94 120 GLY A CA 1
ATOM 991 C C . GLY A 1 120 ? 27.554 -17.501 17.621 1.00 39.94 120 GLY A C 1
ATOM 992 O O . GLY A 1 120 ? 27.754 -18.356 16.766 1.00 39.94 120 GLY A O 1
ATOM 993 N N . GLY A 1 121 ? 28.483 -16.695 18.126 1.00 37.19 121 GLY A N 1
ATOM 994 C CA . GLY A 1 121 ? 29.904 -17.001 18.156 1.00 37.19 121 GLY A CA 1
ATOM 995 C C . GLY A 1 121 ? 30.644 -16.909 16.828 1.00 37.19 121 GLY A C 1
ATOM 996 O O . GLY A 1 121 ? 30.626 -17.832 16.023 1.00 37.19 121 GLY A O 1
ATOM 997 N N . ILE A 1 122 ? 31.493 -15.891 16.725 1.00 39.53 122 ILE A N 1
ATOM 998 C CA . ILE A 1 122 ? 32.893 -16.157 16.392 1.00 39.53 122 ILE A CA 1
ATOM 999 C C . ILE A 1 122 ? 33.725 -15.617 17.560 1.00 39.53 122 ILE A C 1
ATOM 1001 O O . ILE A 1 122 ? 33.407 -14.565 18.112 1.00 39.53 122 ILE A O 1
ATOM 1005 N N . LYS A 1 123 ? 34.660 -16.469 17.989 1.00 40.81 123 LYS A N 1
ATOM 1006 C CA . LYS A 1 123 ? 35.499 -16.405 19.192 1.00 40.81 123 LYS A CA 1
ATOM 1007 C C . LYS A 1 123 ? 36.366 -15.157 19.284 1.00 40.81 123 LYS A C 1
ATOM 1009 O O . LYS A 1 123 ? 36.817 -14.692 18.217 1.00 40.81 123 LYS A O 1
#

Radius of gyration: 15.56 Å; chains: 1; bounding box: 50×34×35 Å

pLDDT: mean 88.96, std 15.93, range [37.19, 98.56]